Protein AF-A0A965FFV4-F1 (afdb_monomer)

pLDDT: mean 85.22, std 11.78, range [54.94, 98.44]

Secondary structure (DSSP, 8-state):
--PPPPPPPPHHHHHHTT-TT-PPP-TTS----PPBP-TTSPPPTTS-GGGHHHHHHHHHHPPTTS-BGGGHHHHHHHHHHHHHHHHHHHHHHHHT-

Foldseek 3Di:
DDDDDDDDDDLVVCVVVVNPVPDDRPPPPDPVPQAFDAPPPDQDPLQDPQLVVQVVVCRVPPPPPPGGPVCSVVSSVVSVVVSVVVVVVVVVVVVVD

Radius of gyration: 22.41 Å; Cα contacts (8 Å, |Δi|>4): 57; chains: 1; bounding box: 45×35×74 Å

Solvent-accessible surface area (backbone atoms only — not comparable to full-atom values): 6192 Å² total; per-residue (Å²): 135,87,78,78,73,83,78,79,79,57,66,69,63,36,57,76,61,68,38,82,82,74,63,89,75,65,85,80,52,78,66,84,75,68,57,59,53,51,90,84,57,74,80,57,89,85,44,45,81,85,18,45,66,50,48,54,50,47,66,74,66,58,58,91,82,72,47,34,57,81,40,54,62,58,49,32,54,48,22,41,49,52,42,53,52,56,51,50,52,54,49,53,64,61,72,78,110

Structure (mmCIF, N/CA/C/O backbone):
data_AF-A0A965FFV4-F1
#
_entry.id   AF-A0A965FFV4-F1
#
loop_
_atom_site.group_PDB
_atom_site.id
_atom_site.type_symbol
_atom_site.label_atom_id
_atom_site.label_alt_id
_atom_site.label_comp_id
_atom_site.label_asym_id
_atom_site.label_entity_id
_atom_site.label_seq_id
_atom_site.pdbx_PDB_ins_code
_atom_site.Cartn_x
_atom_site.Cartn_y
_atom_site.Cartn_z
_atom_site.occupancy
_atom_site.B_iso_or_equiv
_atom_site.auth_seq_id
_atom_site.auth_comp_id
_atom_site.auth_asym_id
_atom_site.auth_atom_id
_atom_site.pdbx_PDB_model_num
ATOM 1 N N . MET A 1 1 ? -13.708 -25.244 40.400 1.00 60.56 1 MET A N 1
ATOM 2 C CA . MET A 1 1 ? -13.213 -24.350 39.325 1.00 60.56 1 MET A CA 1
ATOM 3 C C . MET A 1 1 ? -14.418 -23.715 38.642 1.00 60.56 1 MET A C 1
ATOM 5 O O . MET A 1 1 ? -15.258 -24.459 38.158 1.00 60.56 1 MET A O 1
ATOM 9 N N . VAL A 1 2 ? -14.557 -22.385 38.644 1.00 63.03 2 VAL A N 1
ATOM 10 C CA . VAL A 1 2 ? -15.677 -21.707 37.960 1.00 63.03 2 VAL A CA 1
ATOM 11 C C . VAL A 1 2 ? -15.372 -21.648 36.463 1.00 63.03 2 VAL A C 1
ATOM 13 O O . VAL A 1 2 ? -14.413 -20.997 36.050 1.00 63.03 2 VAL A O 1
ATOM 16 N N . THR A 1 3 ? -16.166 -22.332 35.641 1.00 71.25 3 THR A N 1
ATOM 17 C CA . THR A 1 3 ? -16.102 -22.219 34.181 1.00 71.25 3 THR A CA 1
ATOM 18 C C . THR A 1 3 ? -16.628 -20.848 33.768 1.00 71.25 3 THR A C 1
ATOM 20 O O . THR A 1 3 ? -17.779 -20.489 34.014 1.00 71.25 3 THR A O 1
ATOM 23 N N . ARG A 1 4 ? -15.761 -20.029 33.168 1.00 70.19 4 ARG A N 1
ATOM 24 C CA . ARG A 1 4 ? -16.147 -18.701 32.681 1.00 70.19 4 ARG A CA 1
ATOM 25 C C . ARG A 1 4 ? -17.203 -18.868 31.582 1.00 70.19 4 ARG A C 1
ATOM 27 O O . ARG A 1 4 ? -17.027 -19.682 30.679 1.00 70.19 4 ARG A O 1
ATOM 34 N N . GLY A 1 5 ? -18.284 -18.092 31.656 1.00 80.69 5 GLY A N 1
ATOM 35 C CA . GLY A 1 5 ? -19.336 -18.103 30.639 1.00 80.69 5 GLY A CA 1
ATOM 36 C C . GLY A 1 5 ? -18.820 -17.755 29.236 1.00 80.69 5 GLY A C 1
ATOM 37 O O . GLY A 1 5 ? -17.711 -17.241 29.063 1.00 80.69 5 GLY A O 1
ATOM 38 N N . ARG A 1 6 ? -19.651 -18.024 28.221 1.00 81.50 6 ARG A N 1
ATOM 39 C CA . ARG A 1 6 ? -19.339 -17.768 26.807 1.00 81.50 6 ARG A CA 1
ATOM 40 C C . ARG A 1 6 ? -18.843 -16.331 26.605 1.00 81.50 6 ARG A C 1
ATOM 42 O O . ARG A 1 6 ? -19.443 -15.379 27.107 1.00 81.50 6 ARG A O 1
ATOM 49 N N . LYS A 1 7 ? -17.768 -16.176 25.822 1.00 77.94 7 LYS A N 1
ATOM 50 C CA . LYS A 1 7 ? -17.236 -14.859 25.448 1.00 77.94 7 LYS A CA 1
ATOM 51 C C . LYS A 1 7 ? -18.348 -13.997 24.821 1.00 77.94 7 LYS A C 1
ATOM 53 O O . LYS A 1 7 ? -19.128 -14.512 24.012 1.00 77.94 7 LYS A O 1
ATOM 58 N N . PRO A 1 8 ? -18.442 -12.706 25.180 1.00 78.06 8 PRO A N 1
ATOM 59 C CA . PRO A 1 8 ? -19.450 -11.819 24.620 1.00 78.06 8 PRO A CA 1
ATOM 60 C C . PRO A 1 8 ? -19.300 -11.706 23.100 1.00 78.06 8 PRO A C 1
ATOM 62 O O . PRO A 1 8 ? -18.191 -11.729 22.573 1.00 78.06 8 PRO A O 1
ATOM 65 N N . ALA A 1 9 ? -20.430 -11.565 22.402 1.00 79.44 9 ALA A N 1
ATOM 66 C CA . ALA A 1 9 ? -20.420 -11.332 20.962 1.00 79.44 9 ALA A CA 1
ATOM 67 C C . ALA A 1 9 ? -19.670 -10.024 20.617 1.00 79.44 9 ALA A C 1
ATOM 69 O O . ALA A 1 9 ? -19.802 -9.054 21.382 1.00 79.44 9 ALA A O 1
ATOM 70 N N . PRO A 1 10 ? -18.948 -9.992 19.479 1.00 82.56 10 PRO A N 1
ATOM 71 C CA . PRO A 1 10 ? -18.358 -8.781 18.913 1.00 82.56 10 PRO A CA 1
ATOM 72 C C . PRO A 1 10 ? -19.359 -7.629 18.815 1.00 82.56 10 PRO A C 1
ATOM 74 O O . PRO A 1 10 ? -20.569 -7.846 18.677 1.00 82.56 10 PRO A O 1
ATOM 77 N N . ILE A 1 11 ? -18.860 -6.401 18.912 1.00 81.75 11 ILE A N 1
ATOM 78 C CA . ILE A 1 11 ? -19.693 -5.193 18.966 1.00 81.75 11 ILE A CA 1
ATOM 79 C C . ILE A 1 11 ? -20.383 -4.958 17.627 1.00 81.75 11 ILE A C 1
ATOM 81 O O . ILE A 1 11 ? -21.573 -4.657 17.606 1.00 81.75 11 ILE A O 1
ATOM 85 N N . GLU A 1 12 ? -19.682 -5.205 16.526 1.00 80.62 12 GLU A N 1
ATOM 86 C CA . GLU A 1 12 ? -20.183 -5.114 15.156 1.00 80.62 12 GLU A CA 1
ATOM 87 C C . GLU A 1 12 ? -21.399 -6.030 14.970 1.00 80.62 12 GLU A C 1
ATOM 89 O O . GLU A 1 12 ? -22.442 -5.610 14.474 1.00 80.62 12 GLU A O 1
ATOM 94 N N . LEU A 1 13 ? -21.315 -7.264 15.480 1.00 84.06 13 LEU A N 1
ATOM 95 C CA . LEU A 1 13 ? -22.420 -8.224 15.433 1.00 84.06 13 LEU A CA 1
ATOM 96 C C . LEU A 1 13 ? -23.581 -7.845 16.360 1.00 84.06 13 LEU A C 1
ATOM 98 O O . LEU A 1 13 ? -24.730 -8.161 16.056 1.00 84.06 13 LEU A O 1
ATOM 102 N N . LYS A 1 14 ? -23.314 -7.183 17.493 1.00 84.12 14 LYS A N 1
ATOM 103 C CA . LYS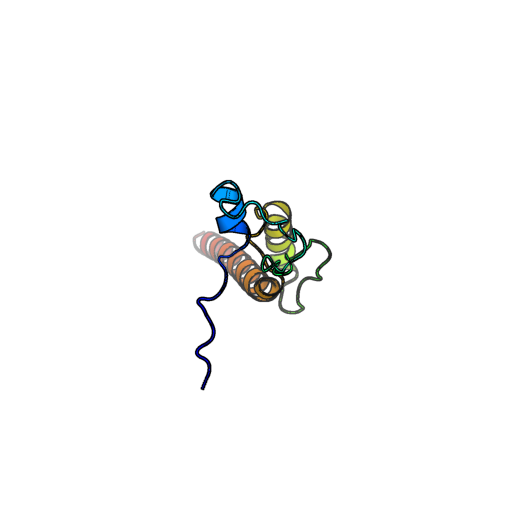 A 1 14 ? -24.379 -6.650 18.358 1.00 84.12 14 LYS A CA 1
ATOM 104 C C . LYS A 1 14 ? -25.110 -5.492 17.687 1.00 84.12 14 LYS A C 1
ATOM 106 O O . LYS A 1 14 ? -26.332 -5.445 17.785 1.00 84.12 14 LYS A O 1
ATOM 111 N N . LEU A 1 15 ? -24.385 -4.600 17.013 1.00 83.81 15 LEU A N 1
ATOM 112 C CA . LEU A 1 15 ? -24.946 -3.459 16.289 1.00 83.81 15 LEU A CA 1
ATOM 113 C C . LEU A 1 15 ? -25.802 -3.923 15.105 1.00 83.81 15 LEU A C 1
ATOM 115 O O . LEU A 1 15 ? -26.958 -3.524 15.015 1.00 83.81 15 LEU A O 1
ATOM 119 N N . LEU A 1 16 ? -25.293 -4.848 14.283 1.00 85.00 16 LEU A N 1
ATOM 120 C CA . LEU A 1 16 ? -26.037 -5.437 13.159 1.00 85.00 16 LEU A CA 1
ATOM 121 C C . LEU A 1 16 ? -27.349 -6.111 13.590 1.00 85.00 16 LEU A C 1
ATOM 123 O O . LEU A 1 16 ? -28.330 -6.082 12.858 1.00 85.00 16 LEU A O 1
ATOM 127 N N . LYS A 1 17 ? -27.384 -6.708 14.787 1.00 88.62 17 LYS A N 1
ATOM 128 C CA . LYS A 1 17 ? -28.577 -7.372 15.342 1.00 88.62 17 LYS A CA 1
ATOM 129 C C . LYS A 1 17 ? -29.506 -6.434 16.125 1.00 88.62 17 LYS A C 1
ATOM 131 O O . LYS A 1 17 ? -30.405 -6.921 16.805 1.00 88.62 17 LYS A O 1
ATOM 136 N N . GLY A 1 18 ? -29.272 -5.120 16.100 1.00 89.00 18 GLY A N 1
ATOM 137 C CA . GLY A 1 18 ? -30.110 -4.143 16.804 1.00 89.00 18 GLY A CA 1
ATOM 138 C C . GLY A 1 18 ? -29.956 -4.156 18.328 1.00 89.00 18 GLY A C 1
ATOM 139 O O . GLY A 1 18 ? -30.898 -3.837 19.045 1.00 89.00 18 GLY A O 1
ATOM 140 N N . ASN A 1 19 ? -28.781 -4.538 18.840 1.00 89.12 19 ASN A N 1
ATOM 141 C CA . ASN A 1 19 ? -28.476 -4.616 20.271 1.00 89.12 19 ASN A CA 1
ATOM 142 C C . ASN A 1 19 ? -29.525 -5.415 21.077 1.00 89.12 19 ASN A C 1
ATOM 144 O O . ASN A 1 19 ? -30.188 -4.863 21.957 1.00 89.12 19 ASN A O 1
ATOM 148 N N . PRO A 1 20 ? -29.665 -6.733 20.840 1.00 85.50 20 PRO A N 1
ATOM 149 C CA . PRO A 1 20 ? -30.741 -7.533 21.433 1.00 85.50 20 PRO A CA 1
ATOM 150 C C . PRO A 1 20 ? -30.711 -7.547 22.968 1.00 85.50 20 PRO A C 1
ATOM 152 O O . PRO A 1 20 ? -31.745 -7.673 23.614 1.00 85.50 20 PRO A O 1
ATOM 155 N N . GLY A 1 21 ? -29.528 -7.373 23.568 1.00 85.25 21 GLY A N 1
ATOM 156 C CA . GLY A 1 21 ? -29.376 -7.277 25.019 1.00 85.25 21 GLY A CA 1
ATOM 157 C C . GLY A 1 21 ? -29.737 -5.912 25.614 1.00 85.25 21 GLY A C 1
ATOM 158 O O . GLY A 1 21 ? -29.702 -5.791 26.834 1.00 85.25 21 GLY A O 1
ATOM 159 N N . LYS A 1 22 ? -30.010 -4.890 24.787 1.00 84.00 22 LYS A N 1
ATOM 160 C CA . LYS A 1 22 ? -30.329 -3.491 25.150 1.00 84.00 22 LYS A CA 1
ATOM 161 C C . LYS A 1 22 ? -29.359 -2.808 26.128 1.00 84.00 22 LYS A C 1
ATOM 163 O O . LYS A 1 22 ? -29.643 -1.730 26.639 1.00 84.00 22 LYS A O 1
ATOM 168 N N . ARG A 1 23 ? -28.196 -3.405 26.394 1.00 85.12 23 ARG A N 1
ATOM 169 C CA . ARG A 1 23 ? -27.152 -2.819 27.246 1.00 85.12 23 ARG A CA 1
ATOM 170 C C . ARG A 1 23 ? -26.412 -1.739 26.470 1.00 85.12 23 ARG A C 1
ATOM 172 O O . ARG A 1 23 ? -26.269 -1.855 25.254 1.00 85.12 23 ARG A O 1
ATOM 179 N N . ALA A 1 24 ? -25.903 -0.728 27.172 1.00 84.44 24 ALA A N 1
ATOM 180 C CA . ALA A 1 24 ? -25.061 0.293 26.560 1.00 84.44 24 ALA A CA 1
ATOM 181 C C . ALA A 1 24 ? -23.882 -0.368 25.825 1.00 84.44 24 ALA A C 1
ATOM 183 O O . ALA A 1 24 ? -23.134 -1.165 26.400 1.00 84.44 24 ALA A O 1
ATOM 184 N N . ILE A 1 25 ? -23.747 -0.067 24.535 1.00 79.31 25 ILE A N 1
ATOM 185 C CA . ILE A 1 25 ? -22.630 -0.538 23.723 1.00 79.31 25 ILE A CA 1
ATOM 186 C C . ILE A 1 25 ? -21.496 0.462 23.904 1.00 79.31 25 ILE A C 1
ATOM 188 O O . ILE A 1 25 ? -21.637 1.637 23.578 1.00 79.31 25 ILE A O 1
ATOM 192 N N . ASN A 1 26 ? -20.356 -0.005 24.411 1.00 75.81 26 ASN A N 1
ATOM 193 C CA . ASN A 1 26 ? -19.145 0.798 24.396 1.00 75.81 26 ASN A CA 1
ATOM 194 C C . ASN A 1 26 ? -18.635 0.883 22.949 1.00 75.81 26 ASN A C 1
ATOM 196 O O . ASN A 1 26 ? -17.978 -0.038 22.478 1.00 75.81 26 ASN A O 1
ATOM 200 N N . ALA A 1 27 ? -18.934 1.977 22.248 1.00 65.88 27 ALA A N 1
ATOM 201 C CA . ALA A 1 27 ? -18.474 2.204 20.875 1.00 65.88 27 ALA A CA 1
ATOM 202 C C . ALA A 1 27 ? -16.943 2.350 20.758 1.00 65.88 27 ALA A C 1
ATOM 204 O O . ALA A 1 27 ? -16.396 2.216 19.670 1.00 65.88 27 ALA A O 1
ATOM 205 N N . LYS A 1 28 ? -16.252 2.604 21.880 1.00 63.28 28 LYS A N 1
ATOM 206 C CA . LYS A 1 28 ? -14.785 2.637 21.970 1.00 63.28 28 LYS A CA 1
ATOM 207 C C . LYS A 1 28 ? -14.181 1.282 22.328 1.00 63.28 28 LYS A C 1
ATOM 209 O O . LYS A 1 28 ? -12.962 1.139 22.292 1.00 63.28 28 LYS A O 1
ATOM 214 N N . ALA A 1 29 ? -14.993 0.306 22.745 1.00 63.12 29 ALA A N 1
ATOM 215 C CA . ALA A 1 29 ? -14.470 -1.027 22.994 1.00 63.12 29 ALA A CA 1
ATOM 216 C C . ALA A 1 29 ? -14.001 -1.595 21.659 1.00 63.12 29 ALA A C 1
ATOM 218 O O . ALA A 1 29 ? -14.681 -1.416 20.654 1.00 63.12 29 ALA A O 1
ATOM 219 N N . ALA A 1 30 ? -12.816 -2.205 21.683 1.00 57.50 30 ALA A N 1
ATOM 220 C CA . ALA A 1 30 ? -12.026 -2.567 20.519 1.00 57.50 30 ALA A CA 1
ATOM 221 C C . ALA A 1 30 ? -12.830 -3.367 19.478 1.00 57.50 30 ALA A C 1
ATOM 223 O O . ALA A 1 30 ? -12.759 -4.591 19.416 1.00 57.50 30 ALA A O 1
ATOM 224 N N . VAL A 1 31 ? -13.533 -2.651 18.599 1.00 54.94 31 VAL A N 1
ATOM 225 C CA . VAL A 1 31 ? -13.413 -2.903 17.170 1.00 54.94 31 VAL A CA 1
ATOM 226 C C . VAL A 1 31 ? -11.912 -2.959 16.955 1.00 54.94 31 VAL A C 1
ATOM 228 O O . VAL A 1 31 ? -11.212 -2.043 17.396 1.00 54.94 31 VAL A O 1
ATOM 231 N N . LEU A 1 32 ? -11.397 -4.057 16.413 1.00 56.00 32 LEU A N 1
ATOM 232 C CA . LEU A 1 32 ? -9.991 -4.168 16.040 1.00 56.00 32 LEU A CA 1
ATOM 233 C C . LEU A 1 32 ? -9.725 -3.105 14.966 1.00 56.00 32 LEU A C 1
ATOM 235 O O . LEU A 1 32 ? -9.722 -3.396 13.775 1.00 56.00 32 LEU A O 1
ATOM 239 N N . GLN A 1 33 ? -9.574 -1.846 15.378 1.00 60.88 33 GLN A N 1
ATOM 240 C CA . GLN A 1 33 ? -9.197 -0.742 14.521 1.00 60.88 33 GLN A CA 1
ATOM 241 C C . GLN A 1 33 ? -7.707 -0.907 14.292 1.00 60.88 33 GLN A C 1
ATOM 243 O O . GLN A 1 33 ? -6.868 -0.268 14.921 1.00 60.88 33 GLN A O 1
ATOM 248 N N . GLN A 1 34 ? -7.387 -1.875 13.436 1.00 68.25 34 GLN A N 1
ATOM 249 C CA . GLN A 1 34 ? -6.065 -1.999 12.867 1.00 68.25 34 GLN A CA 1
ATOM 250 C C . GLN A 1 34 ? -5.754 -0.668 12.198 1.00 68.25 34 GLN A C 1
ATOM 252 O O . GLN A 1 34 ? -6.560 -0.170 11.407 1.00 68.25 34 GLN A O 1
ATOM 257 N N . SER A 1 35 ? -4.611 -0.088 12.548 1.00 77.31 35 SER A N 1
ATOM 258 C CA . SER A 1 35 ? -4.192 1.189 11.994 1.00 77.31 35 SER A CA 1
ATOM 259 C C . SER A 1 35 ? -4.159 1.094 10.469 1.00 77.31 35 SER A C 1
ATOM 261 O O . SER A 1 35 ? -3.463 0.242 9.911 1.00 77.31 35 SER A O 1
ATOM 263 N N . GLU A 1 36 ? -4.961 1.931 9.817 1.00 81.00 36 GLU A N 1
ATOM 264 C CA . GLU A 1 36 ? -4.930 2.107 8.367 1.00 81.00 36 GLU A CA 1
ATOM 265 C C . GLU A 1 36 ? -3.566 2.689 7.977 1.00 81.00 36 GLU A C 1
ATOM 267 O O . GLU A 1 36 ? -2.963 3.429 8.764 1.00 81.00 36 GLU A O 1
ATOM 272 N N . ALA A 1 37 ? -3.064 2.305 6.804 1.00 80.12 37 ALA A N 1
ATOM 273 C CA . ALA A 1 37 ? -1.953 3.018 6.192 1.00 80.12 37 ALA A CA 1
ATOM 274 C C . ALA A 1 37 ? -2.459 4.397 5.763 1.00 80.12 37 ALA A C 1
ATOM 276 O O . ALA A 1 37 ? -3.543 4.517 5.187 1.00 80.12 37 ALA A O 1
ATOM 277 N N . LEU A 1 38 ? -1.701 5.436 6.080 1.00 71.38 38 LEU A N 1
ATOM 278 C CA . LEU A 1 38 ? -2.057 6.816 5.790 1.00 71.38 38 LEU A CA 1
ATOM 279 C C . LEU A 1 38 ? -1.091 7.397 4.759 1.00 71.38 38 LEU A C 1
ATOM 281 O O . LEU A 1 38 ? 0.052 6.965 4.663 1.00 71.38 38 LEU A O 1
ATOM 285 N N . ALA A 1 39 ? -1.525 8.420 4.022 1.00 65.19 39 ALA A N 1
ATOM 286 C CA . ALA A 1 39 ? -0.676 9.087 3.032 1.00 65.19 39 ALA A CA 1
ATOM 287 C C . ALA A 1 39 ? 0.599 9.702 3.6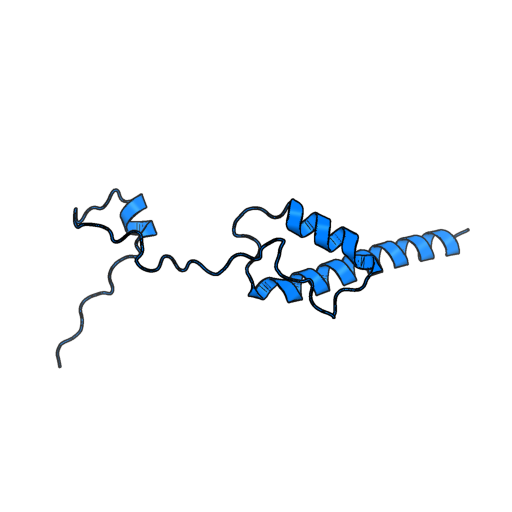42 1.00 65.19 39 ALA A C 1
ATOM 289 O O . ALA A 1 39 ? 1.599 9.858 2.951 1.00 65.19 39 ALA A O 1
ATOM 290 N N . GLN A 1 40 ? 0.570 10.033 4.937 1.00 69.94 40 GLN A N 1
ATOM 291 C CA . GLN A 1 40 ? 1.737 10.500 5.687 1.00 69.94 40 GLN A CA 1
ATOM 292 C C . GLN A 1 40 ? 2.676 9.388 6.181 1.00 69.94 40 GLN A C 1
ATOM 294 O O . GLN A 1 40 ? 3.734 9.707 6.723 1.00 69.94 40 GLN A O 1
ATOM 299 N N . ASP A 1 41 ? 2.301 8.108 6.068 1.00 78.75 41 ASP A N 1
ATOM 300 C CA . ASP A 1 41 ? 3.232 7.023 6.372 1.00 78.75 41 ASP A CA 1
ATOM 301 C C . ASP A 1 41 ? 4.319 7.035 5.287 1.00 78.75 41 ASP A C 1
ATOM 303 O O . ASP A 1 41 ? 4.033 6.895 4.096 1.00 78.75 41 ASP A O 1
ATOM 307 N N . ALA A 1 42 ? 5.567 7.272 5.699 1.00 79.94 42 ALA A N 1
ATOM 308 C CA . ALA A 1 42 ? 6.685 7.373 4.773 1.00 79.94 42 ALA A CA 1
ATOM 309 C C . ALA A 1 42 ? 6.828 6.077 3.965 1.00 79.94 42 ALA A C 1
ATOM 311 O O . ALA A 1 42 ? 6.775 4.977 4.527 1.00 79.94 42 ALA A O 1
ATOM 312 N N . ALA A 1 43 ? 7.039 6.219 2.654 1.00 85.81 43 ALA A N 1
ATOM 313 C CA . ALA A 1 43 ? 7.400 5.088 1.817 1.00 85.81 43 ALA A CA 1
ATOM 314 C C . ALA A 1 43 ? 8.664 4.416 2.387 1.00 85.81 43 ALA A C 1
ATOM 316 O O . ALA A 1 43 ? 9.600 5.114 2.795 1.00 85.81 43 ALA A O 1
ATOM 317 N N . PRO A 1 44 ? 8.703 3.077 2.459 1.00 91.75 44 PRO A N 1
ATOM 318 C CA . PRO A 1 44 ? 9.859 2.378 2.995 1.00 91.75 44 PRO A CA 1
ATOM 319 C C . PRO A 1 44 ? 11.050 2.532 2.044 1.00 91.75 44 PRO A C 1
ATOM 321 O O . PRO A 1 44 ? 10.876 2.596 0.830 1.00 91.75 44 PRO A O 1
ATOM 324 N N . GLU A 1 45 ? 12.267 2.503 2.589 1.00 92.94 45 GLU A N 1
ATOM 325 C CA . GLU A 1 45 ? 13.526 2.683 1.839 1.00 92.94 45 GLU A CA 1
ATOM 326 C C . GLU A 1 45 ? 13.690 1.702 0.663 1.00 92.94 45 GLU A C 1
ATOM 328 O O . GLU A 1 45 ? 14.360 1.998 -0.320 1.00 92.94 45 GLU A O 1
ATOM 333 N N . MET A 1 46 ? 13.040 0.537 0.729 1.00 94.31 46 MET A N 1
ATOM 334 C CA . MET A 1 46 ? 13.066 -0.448 -0.352 1.00 94.31 46 MET A CA 1
ATOM 335 C C . MET A 1 46 ? 12.263 -0.043 -1.599 1.00 94.31 46 MET A C 1
ATOM 337 O O . MET A 1 46 ? 12.363 -0.735 -2.614 1.00 94.31 46 MET A O 1
ATOM 341 N N . LEU A 1 47 ? 11.421 0.995 -1.533 1.00 97.12 47 LEU A N 1
ATOM 342 C CA . LEU A 1 47 ? 10.701 1.507 -2.697 1.00 97.12 47 LEU A CA 1
ATO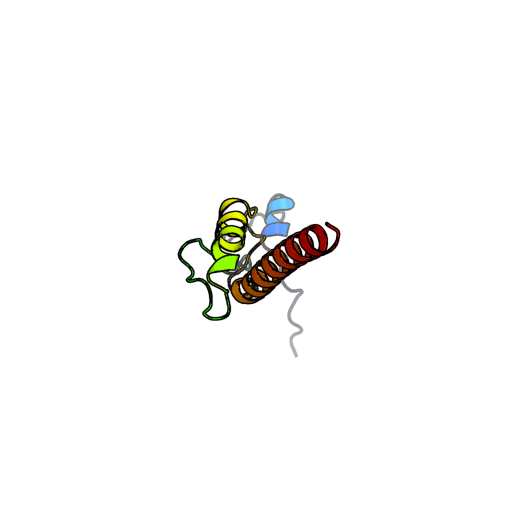M 343 C C . LEU A 1 47 ? 11.698 2.184 -3.642 1.00 97.12 47 LEU A C 1
ATOM 345 O O . LEU A 1 47 ? 12.418 3.102 -3.256 1.00 97.12 47 LEU A O 1
ATOM 349 N N . LEU A 1 48 ? 11.731 1.731 -4.892 1.00 96.88 48 LEU A N 1
ATOM 350 C CA . LEU A 1 48 ? 12.584 2.328 -5.912 1.00 96.88 48 LEU A CA 1
ATOM 351 C C . LEU A 1 48 ? 12.053 3.720 -6.293 1.00 96.88 48 LEU A C 1
ATOM 353 O O . LEU A 1 48 ? 10.837 3.862 -6.453 1.00 96.88 48 LEU A O 1
ATOM 357 N N . PRO A 1 49 ? 12.924 4.724 -6.514 1.00 96.62 49 PRO A N 1
ATOM 358 C CA . PRO A 1 49 ? 12.498 6.061 -6.931 1.00 96.62 49 PRO A CA 1
ATOM 359 C C . PRO A 1 49 ? 11.607 6.053 -8.180 1.00 96.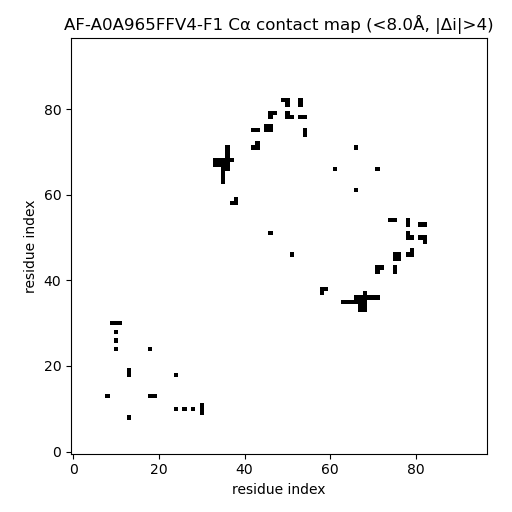62 49 PRO A C 1
ATOM 361 O O . PRO A 1 49 ? 10.646 6.810 -8.277 1.00 96.62 49 PRO A O 1
ATOM 364 N N . GLU A 1 50 ? 11.876 5.155 -9.125 1.00 97.50 50 GLU A N 1
ATOM 365 C CA . GLU A 1 50 ? 11.117 5.024 -10.369 1.00 97.50 50 GLU A CA 1
ATOM 366 C C . GLU A 1 50 ? 9.733 4.387 -10.163 1.00 97.50 50 GLU A C 1
ATOM 368 O O . GLU A 1 50 ? 8.832 4.566 -10.983 1.00 97.50 50 GLU A O 1
ATOM 373 N N . ALA A 1 51 ? 9.535 3.665 -9.056 1.00 97.56 51 ALA A N 1
ATOM 374 C CA . ALA A 1 51 ? 8.264 3.046 -8.692 1.00 97.56 51 ALA A CA 1
ATOM 375 C C . ALA A 1 51 ? 7.336 3.986 -7.895 1.00 97.56 51 ALA A C 1
ATOM 377 O O . ALA A 1 51 ? 6.196 3.615 -7.602 1.00 97.56 51 ALA A O 1
ATOM 378 N N . GLN A 1 52 ? 7.785 5.205 -7.577 1.00 94.94 52 GLN A N 1
ATOM 379 C CA . GLN A 1 52 ? 7.052 6.188 -6.772 1.00 94.94 52 GLN A CA 1
ATOM 380 C C . GLN A 1 52 ? 5.655 6.506 -7.332 1.00 94.94 52 GLN A C 1
ATOM 382 O O . GLN A 1 52 ? 4.690 6.607 -6.577 1.00 94.94 52 GLN A O 1
ATOM 387 N N . ALA A 1 53 ? 5.505 6.576 -8.658 1.00 95.38 53 ALA A N 1
ATOM 388 C CA . ALA A 1 53 ? 4.208 6.838 -9.286 1.00 95.38 53 ALA A CA 1
ATOM 389 C C . ALA A 1 53 ? 3.164 5.744 -8.977 1.00 95.38 53 ALA A C 1
ATOM 391 O O . ALA A 1 53 ? 1.985 6.041 -8.777 1.00 95.38 53 ALA A O 1
ATOM 392 N N . TYR A 1 54 ? 3.589 4.479 -8.886 1.00 96.56 54 TYR A N 1
ATOM 393 C CA . TYR A 1 54 ? 2.710 3.365 -8.516 1.00 96.56 54 TYR A CA 1
ATOM 394 C C . TYR A 1 54 ? 2.296 3.440 -7.047 1.00 96.56 54 TYR A C 1
ATOM 396 O O . TYR A 1 54 ? 1.152 3.126 -6.714 1.00 96.56 54 TYR A O 1
ATOM 404 N N . TRP A 1 55 ? 3.216 3.864 -6.178 1.00 94.69 55 TRP A N 1
ATOM 405 C CA . TRP A 1 55 ? 2.946 4.081 -4.759 1.00 94.69 55 TRP A CA 1
ATOM 406 C C . TRP A 1 55 ? 1.889 5.166 -4.560 1.00 94.69 55 TRP A C 1
ATOM 408 O O . TRP A 1 55 ? 0.863 4.928 -3.923 1.00 94.69 55 TRP A O 1
ATOM 418 N N . GLU A 1 56 ? 2.100 6.336 -5.162 1.00 93.06 56 GLU A N 1
ATOM 419 C CA . GLU A 1 56 ? 1.174 7.468 -5.081 1.00 93.06 56 GLU A CA 1
ATOM 420 C C . GLU A 1 56 ? -0.204 7.108 -5.639 1.00 93.06 56 GLU A C 1
ATOM 422 O O . GLU A 1 56 ? -1.224 7.405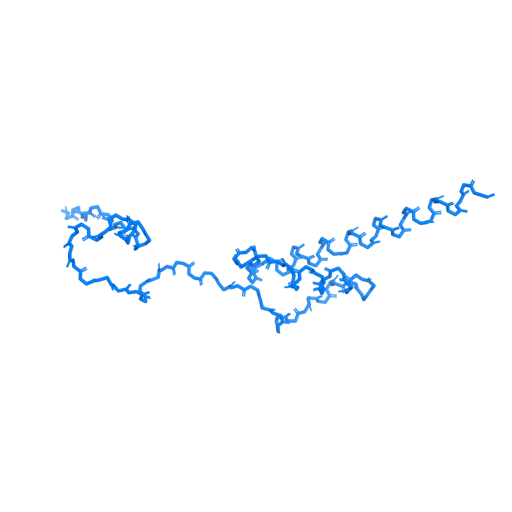 -5.013 1.00 93.06 56 GLU A O 1
ATOM 427 N N . HIS A 1 57 ? -0.244 6.393 -6.767 1.00 93.88 57 HIS A N 1
ATOM 428 C CA . HIS A 1 57 ? -1.494 5.908 -7.336 1.00 93.88 57 HIS A CA 1
ATOM 429 C C . HIS A 1 57 ? -2.237 4.973 -6.373 1.00 93.88 57 HIS A C 1
ATOM 431 O O . HIS A 1 57 ? -3.435 5.155 -6.150 1.00 93.88 57 HIS A O 1
ATOM 437 N N . ALA A 1 58 ? -1.544 4.002 -5.773 1.00 93.38 58 ALA A N 1
ATOM 438 C CA . ALA A 1 58 ? -2.157 3.055 -4.850 1.00 93.38 58 ALA A CA 1
ATOM 439 C C . ALA A 1 58 ? -2.677 3.735 -3.575 1.00 93.38 58 ALA A C 1
ATOM 441 O O . ALA A 1 58 ? -3.810 3.481 -3.176 1.00 93.38 58 ALA A O 1
ATOM 442 N N . ILE A 1 59 ? -1.899 4.635 -2.967 1.00 90.69 59 ILE A N 1
ATOM 443 C CA . ILE A 1 59 ? -2.316 5.384 -1.771 1.00 90.69 59 ILE A CA 1
ATOM 444 C C . ILE A 1 59 ? -3.532 6.272 -2.063 1.00 90.69 59 ILE A C 1
ATOM 446 O O . ILE A 1 59 ? -4.444 6.344 -1.242 1.00 90.69 59 ILE A O 1
ATOM 450 N N . ALA A 1 60 ? -3.577 6.917 -3.233 1.00 90.94 60 ALA A N 1
ATOM 451 C CA . ALA A 1 60 ? -4.677 7.805 -3.604 1.00 90.94 60 ALA A CA 1
ATOM 452 C C . ALA A 1 60 ? -5.999 7.069 -3.889 1.00 90.94 60 ALA A C 1
ATOM 454 O O . ALA A 1 60 ? -7.069 7.638 -3.676 1.00 90.94 60 ALA A O 1
ATOM 455 N N . HIS A 1 61 ? -5.940 5.822 -4.370 1.00 92.44 61 HIS A N 1
ATOM 456 C CA . HIS A 1 61 ? -7.121 5.096 -4.860 1.00 92.44 61 HIS A CA 1
ATOM 457 C C . HIS A 1 61 ? -7.497 3.867 -4.024 1.00 92.44 61 HIS A C 1
ATOM 459 O O . HIS A 1 61 ? -8.551 3.272 -4.262 1.00 92.44 61 HIS A O 1
ATOM 465 N N . ALA A 1 62 ? -6.677 3.467 -3.049 1.00 91.69 62 ALA A N 1
ATOM 466 C CA . ALA A 1 62 ? -6.995 2.343 -2.183 1.00 91.69 62 ALA A CA 1
ATOM 467 C C . ALA A 1 62 ? -8.295 2.614 -1.400 1.00 91.69 62 ALA A C 1
ATOM 469 O O . ALA A 1 62 ? -8.401 3.621 -0.692 1.00 91.69 62 ALA A O 1
ATOM 470 N N . PRO A 1 63 ? -9.298 1.719 -1.475 1.00 89.88 63 PRO A N 1
ATOM 471 C CA . PRO A 1 63 ? -10.499 1.857 -0.675 1.00 89.88 63 PRO A CA 1
ATOM 472 C C . PRO A 1 63 ? -10.166 1.764 0.813 1.00 89.88 63 PRO A C 1
ATOM 474 O O . PRO A 1 63 ? -9.236 1.072 1.242 1.00 89.88 63 PRO A O 1
ATOM 477 N N . ARG A 1 64 ? -10.979 2.444 1.620 1.00 84.06 64 ARG A N 1
ATOM 478 C CA . ARG A 1 64 ? -10.811 2.468 3.071 1.00 84.06 64 ARG A CA 1
ATOM 479 C C . ARG A 1 64 ? -10.756 1.049 3.645 1.00 84.06 64 ARG A C 1
ATOM 481 O O . ARG A 1 64 ? -11.630 0.227 3.382 1.00 84.06 64 ARG A O 1
ATOM 488 N N . GLY A 1 65 ? -9.742 0.794 4.469 1.00 83.19 65 GLY A N 1
ATOM 489 C CA . GLY A 1 65 ? -9.534 -0.491 5.133 1.00 83.19 65 GLY A CA 1
ATOM 490 C C . GLY A 1 65 ? -8.818 -1.557 4.297 1.00 83.19 65 GLY A C 1
ATOM 491 O O . GLY A 1 65 ? -8.586 -2.636 4.843 1.00 83.19 65 GLY A O 1
ATOM 492 N N . LEU A 1 66 ? -8.451 -1.275 3.036 1.00 89.75 66 LEU A N 1
ATOM 493 C CA . LEU A 1 66 ? -7.637 -2.181 2.215 1.00 89.75 66 LEU A CA 1
ATOM 494 C C . LEU A 1 66 ? -6.186 -2.235 2.692 1.00 89.75 66 LEU A C 1
ATOM 496 O O . LEU A 1 66 ? -5.643 -3.322 2.842 1.00 89.75 66 LEU A O 1
ATOM 500 N N . LEU A 1 67 ? -5.577 -1.069 2.922 1.00 90.19 67 LEU A N 1
ATOM 501 C CA . LEU A 1 67 ? -4.188 -0.957 3.355 1.00 90.19 67 LEU A CA 1
ATOM 502 C C . LEU A 1 67 ? -4.120 -0.706 4.863 1.00 90.19 67 LEU A C 1
ATOM 504 O O . LEU A 1 67 ? -4.634 0.289 5.385 1.00 90.19 67 LEU A O 1
ATOM 508 N N . ARG A 1 68 ? -3.465 -1.615 5.577 1.00 89.19 68 AR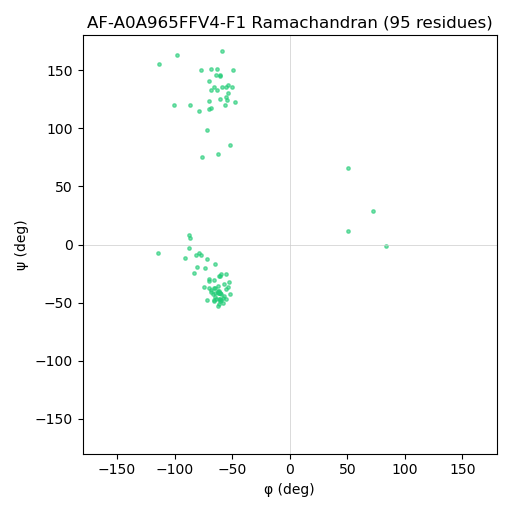G A N 1
ATOM 509 C CA . ARG A 1 68 ? -3.060 -1.480 6.978 1.00 89.19 68 ARG A CA 1
ATOM 510 C C . ARG A 1 68 ? -1.607 -1.042 7.053 1.00 89.19 68 ARG A C 1
ATOM 512 O O . ARG A 1 68 ? -0.838 -1.246 6.122 1.00 89.19 68 ARG A O 1
ATOM 519 N N . LYS A 1 69 ? -1.184 -0.536 8.212 1.00 87.19 69 LYS A N 1
ATOM 520 C CA . LYS A 1 69 ? 0.227 -0.176 8.446 1.00 87.19 69 LYS A CA 1
ATOM 521 C C . LYS A 1 69 ? 1.218 -1.304 8.145 1.00 87.19 69 LYS A C 1
ATOM 523 O O . LYS A 1 69 ? 2.333 -1.034 7.720 1.00 87.19 69 LYS A O 1
ATOM 528 N N . LEU A 1 70 ? 0.822 -2.561 8.362 1.00 88.69 70 LEU A N 1
ATOM 529 C CA . LEU A 1 70 ? 1.661 -3.718 8.038 1.00 88.69 70 LEU A CA 1
ATOM 530 C C . LEU A 1 70 ? 1.886 -3.869 6.523 1.00 88.69 70 LEU A C 1
ATOM 532 O O . LEU A 1 70 ? 2.942 -4.334 6.102 1.00 88.69 70 LEU A O 1
ATOM 536 N N . ASP A 1 71 ? 0.920 -3.442 5.710 1.00 91.44 71 ASP A N 1
ATOM 537 C CA . ASP A 1 71 ? 0.915 -3.652 4.262 1.00 91.44 71 ASP A CA 1
ATOM 538 C C . ASP A 1 71 ? 1.860 -2.701 3.518 1.00 91.44 71 ASP A C 1
ATOM 540 O O . ASP A 1 71 ? 2.122 -2.911 2.341 1.00 91.44 71 ASP A O 1
ATOM 544 N N . VAL A 1 72 ? 2.425 -1.691 4.187 1.00 91.69 72 VAL A N 1
ATOM 545 C CA . VAL A 1 72 ? 3.354 -0.695 3.614 1.00 91.69 72 VAL A CA 1
ATOM 546 C C . VAL A 1 72 ? 4.522 -1.363 2.868 1.00 91.69 72 VAL A C 1
ATOM 548 O O . VAL A 1 72 ? 4.857 -0.964 1.754 1.00 91.69 72 VAL A O 1
ATOM 551 N N . TYR A 1 73 ? 5.104 -2.431 3.422 1.00 93.50 73 TYR A N 1
ATOM 552 C CA . TYR A 1 73 ? 6.195 -3.168 2.766 1.00 93.50 73 TYR A CA 1
ATOM 553 C C . TYR A 1 73 ? 5.715 -4.041 1.601 1.00 93.50 73 TYR A C 1
ATOM 555 O O . TYR A 1 73 ? 6.399 -4.154 0.583 1.00 93.50 73 TYR A O 1
ATOM 563 N N . LEU A 1 74 ? 4.526 -4.638 1.730 1.00 94.94 74 LEU A N 1
ATOM 564 C CA . LEU A 1 74 ? 3.910 -5.418 0.657 1.00 94.94 74 LEU A CA 1
ATOM 565 C C . LEU A 1 74 ? 3.567 -4.519 -0.537 1.00 94.94 74 LEU A C 1
ATOM 567 O O . LEU A 1 74 ? 3.834 -4.883 -1.682 1.00 94.94 74 LEU A O 1
ATOM 571 N N . LEU A 1 75 ? 3.036 -3.326 -0.263 1.00 95.38 75 LEU A N 1
ATOM 572 C CA . LEU A 1 75 ? 2.736 -2.321 -1.270 1.00 95.38 75 LEU A CA 1
ATOM 573 C C . LEU A 1 75 ? 4.009 -1.879 -1.997 1.00 95.38 75 LEU A C 1
ATOM 575 O O . LEU A 1 75 ? 4.032 -1.890 -3.223 1.00 95.38 75 LEU A O 1
ATOM 579 N N . ALA A 1 76 ? 5.089 -1.575 -1.273 1.00 96.25 76 ALA A N 1
ATOM 580 C CA . ALA A 1 76 ? 6.355 -1.186 -1.895 1.00 96.25 76 ALA A CA 1
ATOM 581 C C . ALA A 1 76 ? 6.924 -2.285 -2.809 1.00 96.25 76 ALA A C 1
ATOM 583 O O . ALA A 1 76 ? 7.367 -2.005 -3.924 1.00 96.25 76 ALA A O 1
ATOM 584 N N . ALA A 1 77 ? 6.862 -3.548 -2.375 1.00 97.62 77 ALA A N 1
ATOM 585 C CA . ALA A 1 77 ? 7.268 -4.681 -3.202 1.00 97.62 77 ALA A CA 1
ATOM 586 C C . ALA A 1 77 ? 6.421 -4.795 -4.481 1.00 97.62 77 ALA A C 1
ATOM 588 O O . ALA A 1 77 ? 6.969 -5.023 -5.563 1.0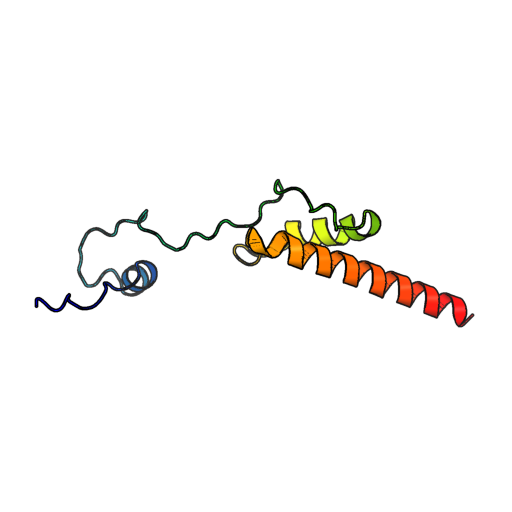0 97.62 77 ALA A O 1
ATOM 589 N N . TRP A 1 78 ? 5.105 -4.591 -4.376 1.00 97.69 78 TRP A N 1
ATOM 590 C CA . TRP A 1 78 ? 4.206 -4.576 -5.528 1.00 97.69 78 TRP A CA 1
ATOM 591 C C . TRP A 1 78 ? 4.522 -3.425 -6.495 1.00 97.69 78 TRP A C 1
ATOM 593 O O . TRP A 1 78 ? 4.661 -3.673 -7.692 1.00 97.69 78 TRP A O 1
ATOM 603 N N . CYS A 1 79 ? 4.720 -2.200 -5.996 1.00 97.81 79 CYS A N 1
ATOM 604 C CA . CYS A 1 79 ? 5.085 -1.040 -6.817 1.00 97.81 79 CYS A CA 1
ATOM 605 C C . CYS A 1 79 ? 6.384 -1.292 -7.597 1.00 97.81 79 CYS A C 1
ATOM 607 O O . CYS A 1 79 ? 6.446 -1.070 -8.807 1.00 97.81 79 CYS A O 1
ATOM 609 N N . ASN A 1 80 ? 7.405 -1.828 -6.923 1.00 98.38 80 ASN A N 1
ATOM 610 C CA . ASN A 1 80 ? 8.674 -2.189 -7.551 1.00 98.38 80 ASN A CA 1
ATOM 611 C C . ASN A 1 80 ? 8.499 -3.248 -8.646 1.00 98.38 80 ASN A C 1
ATOM 613 O O . ASN A 1 80 ? 9.127 -3.159 -9.703 1.00 98.38 80 ASN A O 1
ATOM 617 N N . ALA A 1 81 ? 7.665 -4.262 -8.402 1.00 98.44 81 ALA A N 1
ATOM 618 C CA . ALA A 1 81 ? 7.383 -5.305 -9.380 1.00 98.44 81 ALA A CA 1
ATOM 619 C C . ALA A 1 81 ? 6.633 -4.752 -10.601 1.00 98.44 81 ALA A C 1
ATOM 621 O O . ALA A 1 81 ? 7.001 -5.077 -11.729 1.00 98.44 81 ALA A O 1
ATOM 622 N N . ALA A 1 82 ? 5.640 -3.883 -10.387 1.00 98.12 82 ALA A N 1
ATOM 623 C CA . ALA A 1 82 ? 4.877 -3.239 -11.452 1.00 98.12 82 ALA A CA 1
ATOM 624 C C . ALA A 1 82 ? 5.781 -2.392 -12.361 1.00 98.12 82 ALA A C 1
ATOM 626 O O . ALA A 1 82 ? 5.777 -2.585 -13.578 1.00 98.12 82 ALA A O 1
ATOM 627 N N . TYR A 1 83 ? 6.634 -1.546 -11.770 1.00 98.31 83 TYR A N 1
ATOM 628 C CA . TYR A 1 83 ? 7.619 -0.763 -12.519 1.00 98.31 83 TYR A CA 1
ATOM 629 C C . TYR A 1 83 ? 8.556 -1.656 -13.343 1.00 98.31 83 TYR A C 1
ATOM 631 O O . TYR A 1 83 ? 8.721 -1.452 -14.545 1.00 98.31 83 TYR A O 1
ATOM 639 N N . ARG A 1 84 ? 9.148 -2.682 -12.718 1.00 98.00 84 ARG A N 1
ATOM 640 C CA . ARG A 1 84 ? 10.076 -3.600 -13.400 1.00 98.00 84 ARG A CA 1
ATOM 641 C C . ARG A 1 84 ? 9.407 -4.346 -14.548 1.00 98.00 84 ARG A C 1
ATOM 643 O O . ARG A 1 84 ? 10.023 -4.522 -15.596 1.00 98.00 84 ARG A O 1
ATOM 650 N N . TYR A 1 85 ? 8.162 -4.776 -14.362 1.00 98.00 8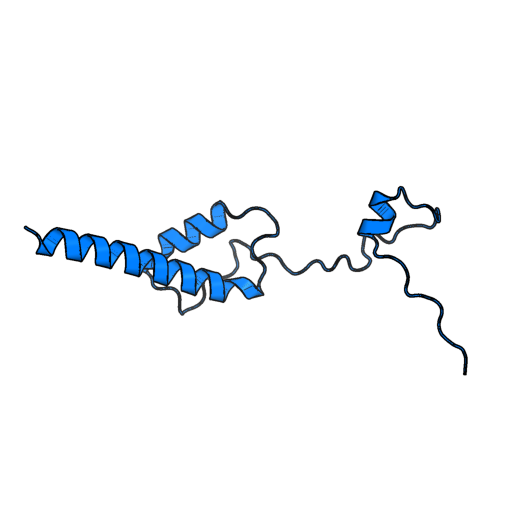5 TYR A N 1
ATOM 651 C CA . TYR A 1 85 ? 7.393 -5.437 -15.408 1.00 98.00 85 TYR A CA 1
ATOM 652 C C . TYR A 1 85 ? 7.179 -4.511 -16.610 1.00 98.00 85 TYR A C 1
ATOM 654 O O . TYR A 1 85 ? 7.523 -4.871 -17.735 1.00 98.00 85 TYR A O 1
ATOM 662 N N . GLU A 1 86 ? 6.685 -3.295 -16.376 1.00 97.25 86 GLU A N 1
ATOM 663 C CA . GLU A 1 86 ? 6.449 -2.310 -17.433 1.00 97.25 86 GLU A CA 1
ATOM 664 C C . GLU A 1 86 ? 7.752 -1.909 -18.151 1.00 97.25 86 GLU A C 1
ATOM 666 O O . GLU A 1 86 ? 7.797 -1.826 -19.380 1.00 97.25 86 GLU A O 1
ATOM 671 N N . TYR A 1 87 ? 8.836 -1.711 -17.397 1.00 96.62 87 TYR A N 1
ATOM 672 C CA . TYR A 1 87 ? 10.163 -1.423 -17.937 1.00 96.62 87 TYR A CA 1
ATOM 673 C C . TYR A 1 87 ? 10.662 -2.543 -18.862 1.00 96.62 87 TYR A C 1
ATOM 675 O O . TYR A 1 87 ? 11.077 -2.274 -19.991 1.00 96.62 87 TYR A O 1
ATOM 683 N N . ASN A 1 88 ? 10.556 -3.801 -18.427 1.00 97.25 88 ASN A N 1
ATOM 684 C CA . ASN A 1 88 ? 10.976 -4.953 -19.224 1.00 97.25 88 ASN A CA 1
ATOM 685 C C . ASN A 1 88 ? 10.134 -5.119 -20.496 1.00 97.25 88 ASN A C 1
ATOM 687 O O . ASN A 1 88 ? 10.684 -5.433 -21.549 1.00 97.25 88 ASN A O 1
ATOM 691 N N . MET A 1 89 ? 8.825 -4.855 -20.433 1.00 97.00 89 MET A N 1
ATOM 692 C CA . MET A 1 89 ? 7.959 -4.873 -21.618 1.00 97.00 89 MET A CA 1
ATOM 693 C C . MET A 1 89 ? 8.378 -3.825 -22.651 1.00 97.00 89 MET A C 1
ATOM 695 O O . MET A 1 89 ? 8.427 -4.113 -23.845 1.00 97.00 89 MET A O 1
ATOM 699 N N . ARG A 1 90 ? 8.745 -2.620 -22.200 1.00 95.50 90 ARG A N 1
ATOM 700 C CA . ARG A 1 90 ? 9.266 -1.569 -23.086 1.00 95.50 90 ARG A CA 1
ATOM 701 C C . ARG A 1 90 ? 10.608 -1.937 -23.707 1.00 95.50 90 ARG A C 1
ATOM 703 O O . ARG A 1 90 ? 10.854 -1.564 -24.849 1.00 95.50 90 ARG A O 1
ATOM 710 N N . LEU A 1 91 ? 11.486 -2.608 -22.962 1.00 94.88 91 LEU A N 1
ATOM 711 C CA . LEU A 1 91 ? 12.760 -3.084 -23.500 1.00 94.88 91 LEU A CA 1
ATOM 712 C C . LEU A 1 91 ? 12.546 -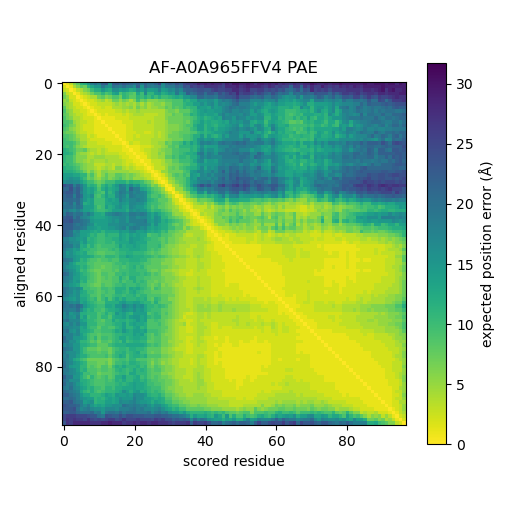4.152 -24.570 1.00 94.88 91 LEU A C 1
ATOM 714 O O . LEU A 1 91 ? 13.088 -4.004 -25.658 1.00 94.88 91 LEU A O 1
ATOM 718 N N . ALA A 1 92 ? 11.715 -5.160 -24.293 1.00 93.81 92 ALA A N 1
ATOM 719 C CA . ALA A 1 92 ? 11.401 -6.213 -25.256 1.00 93.81 92 ALA A CA 1
ATOM 720 C C . ALA A 1 92 ? 10.861 -5.625 -26.570 1.00 93.81 92 ALA A C 1
ATOM 722 O O . ALA A 1 92 ? 11.392 -5.907 -27.637 1.00 93.81 92 ALA A O 1
ATOM 723 N N . ALA A 1 93 ? 9.913 -4.685 -26.481 1.00 92.69 93 ALA A N 1
ATOM 724 C CA . ALA A 1 93 ? 9.351 -4.014 -27.652 1.00 92.69 93 ALA A CA 1
ATOM 725 C C . ALA A 1 93 ? 10.380 -3.219 -28.482 1.00 92.69 93 ALA A C 1
ATOM 727 O O . ALA A 1 93 ? 10.177 -3.020 -29.675 1.00 92.69 93 ALA A O 1
ATOM 728 N N . LYS A 1 94 ? 11.469 -2.736 -27.867 1.00 87.00 94 LYS A N 1
ATOM 729 C CA . LYS A 1 94 ? 12.561 -2.043 -28.573 1.00 87.00 94 LYS A CA 1
ATOM 730 C C . LYS A 1 94 ? 13.570 -3.001 -29.198 1.00 87.00 94 LYS A C 1
ATOM 732 O O . LYS A 1 94 ? 14.275 -2.592 -30.107 1.00 87.00 94 LYS A O 1
ATOM 737 N N . SER A 1 95 ? 13.690 -4.216 -28.671 1.00 79.56 95 SER A N 1
ATOM 738 C CA . SER A 1 95 ? 14.601 -5.240 -29.190 1.00 79.56 95 SER A CA 1
ATOM 739 C C . SER A 1 95 ? 14.041 -5.976 -30.410 1.00 79.56 95 SER A C 1
ATOM 741 O O . SER A 1 95 ? 14.820 -6.565 -31.151 1.00 79.56 95 SER A O 1
ATOM 743 N N . ASP A 1 96 ? 12.724 -5.918 -30.624 1.00 69.75 96 ASP A N 1
ATOM 744 C CA . ASP A 1 96 ? 12.025 -6.539 -31.759 1.00 69.75 96 ASP A CA 1
ATOM 745 C C . ASP A 1 96 ? 11.976 -5.653 -33.032 1.00 69.75 96 ASP A C 1
ATOM 747 O O . ASP A 1 96 ? 11.320 -6.021 -34.009 1.00 69.75 96 ASP A O 1
ATOM 751 N N . VAL A 1 97 ? 12.650 -4.492 -33.034 1.00 55.25 97 VAL A N 1
ATOM 752 C CA . VAL A 1 97 ? 12.765 -3.539 -34.165 1.00 55.25 97 VAL A CA 1
ATOM 753 C C . VAL A 1 97 ? 14.214 -3.446 -34.621 1.00 55.25 97 VAL A C 1
ATOM 755 O O . VAL A 1 97 ? 14.439 -3.486 -35.851 1.00 55.25 97 VAL A O 1
#

Mean predicted aligned error: 9.34 Å

Sequence (97 aa):
MVTRGRKPAPIELKLLKGNPGKRAINAKAAVLQQSEALAQDAAPEMLLPEAQAYWEHAIAHAPRGLLRKLDVYLLAAWCNAAYRYEYNMRLAAKSDV